Protein AF-A0A6H9RTY1-F1 (afdb_monomer_lite)

pLDDT: mean 91.04, std 7.83, range [63.25, 97.81]

Secondary structure (DSSP, 8-state):
-HHHHHHHHHHHHHHHHHHHHHHHHHHHHHHHHHHHHHHHHHHHHHHHHS-HHHHHHHHHHHHHHHHHHHHHHHT---SSS--HHHHIIIIIHHHHHHHHHHHHHHHHHHHHTTT--HHHHHHHHHHHHHHHHHHHHHHHHHHHHHTT-

Foldseek 3Di:
DVVVVVVVVVVVVVVVVVCVVVDVPVSVVVVVVVVVVVLVVVLVCLCVVFPVVVLVVQLVVLVVVCVVCVVVVVPDPCPPPDDNVVCVVPVVVVVVVCVVCCVVVVVVLVVVCPPDDPVCSVCCVPPVVVSVVSSVCSSVVVRVVVVVD

Structure (mmCIF, N/CA/C/O backbone):
data_AF-A0A6H9RTY1-F1
#
_entry.id   AF-A0A6H9RTY1-F1
#
loop_
_atom_site.group_PDB
_atom_site.id
_atom_site.type_symbol
_atom_site.label_atom_id
_atom_site.label_a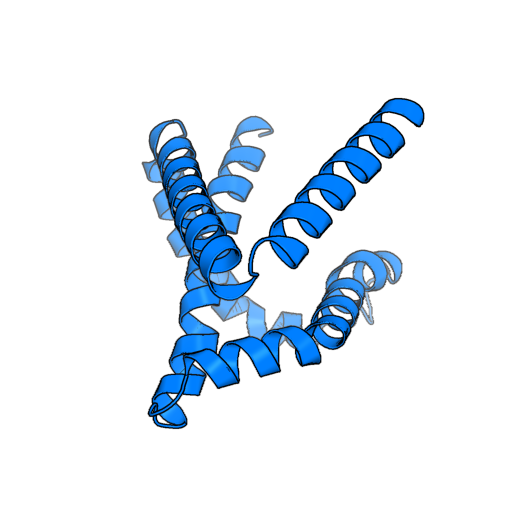lt_id
_atom_site.label_comp_id
_atom_site.label_asym_id
_atom_site.label_entity_id
_atom_site.label_seq_id
_atom_site.pdbx_PDB_ins_code
_atom_site.Cartn_x
_atom_site.Cartn_y
_atom_site.Cartn_z
_atom_site.occupancy
_atom_site.B_iso_or_equiv
_atom_site.auth_seq_id
_atom_site.auth_comp_id
_atom_site.auth_asym_id
_atom_site.auth_atom_id
_atom_site.pdbx_PDB_model_num
ATOM 1 N N . THR A 1 1 ? -2.984 23.772 -11.020 1.00 81.69 1 THR A N 1
ATOM 2 C CA . THR A 1 1 ? -2.868 25.143 -10.465 1.00 81.69 1 THR A CA 1
ATOM 3 C C . THR A 1 1 ? -3.055 25.087 -8.960 1.00 81.69 1 THR A C 1
ATOM 5 O O . THR A 1 1 ? -3.879 24.305 -8.503 1.00 81.69 1 THR A O 1
ATOM 8 N N . GLN A 1 2 ? -2.306 25.880 -8.186 1.00 89.12 2 GLN A N 1
ATOM 9 C CA . GLN A 1 2 ? -2.347 25.897 -6.709 1.00 89.12 2 GLN A CA 1
ATOM 10 C C . GLN A 1 2 ? -3.777 26.027 -6.148 1.00 89.12 2 GLN A C 1
ATOM 12 O O . GLN A 1 2 ? -4.140 25.349 -5.195 1.00 89.12 2 GLN A O 1
ATOM 17 N N . TRP A 1 3 ? -4.631 26.806 -6.814 1.00 94.19 3 TRP A N 1
ATOM 18 C CA . TRP A 1 3 ? -6.044 26.962 -6.458 1.00 94.19 3 TRP A CA 1
ATOM 19 C C . TRP A 1 3 ? -6.875 25.680 -6.564 1.00 94.19 3 TRP A C 1
ATOM 21 O O . TRP A 1 3 ? -7.777 25.479 -5.757 1.00 94.19 3 TRP A O 1
ATOM 31 N N . ILE A 1 4 ? -6.551 24.783 -7.502 1.00 94.31 4 ILE A N 1
ATOM 32 C CA . ILE A 1 4 ? -7.212 23.474 -7.599 1.00 94.31 4 ILE A CA 1
ATOM 33 C C . ILE A 1 4 ? -6.824 22.608 -6.399 1.00 94.31 4 ILE A C 1
ATOM 35 O O . ILE A 1 4 ? -7.694 21.992 -5.795 1.00 94.31 4 ILE A O 1
ATOM 39 N N . GLN A 1 5 ? -5.543 22.595 -6.010 1.00 93.75 5 GLN A N 1
ATOM 40 C CA . GLN A 1 5 ? -5.089 21.841 -4.834 1.00 93.75 5 GLN A CA 1
ATOM 41 C C . GLN A 1 5 ? -5.763 22.352 -3.558 1.00 93.75 5 GLN A C 1
ATOM 43 O O . GLN A 1 5 ? -6.297 21.557 -2.792 1.00 93.75 5 GLN A O 1
ATOM 48 N N . VAL A 1 6 ? -5.809 23.675 -3.366 1.00 95.88 6 VAL A N 1
ATOM 49 C CA . VAL A 1 6 ? -6.502 24.290 -2.223 1.00 95.88 6 VAL A CA 1
ATOM 50 C C . VAL A 1 6 ? -7.992 23.937 -2.232 1.00 95.88 6 VAL A C 1
ATOM 52 O O . VAL A 1 6 ? -8.523 23.535 -1.200 1.00 95.88 6 VAL A O 1
ATOM 55 N N . GLY A 1 7 ? -8.655 24.012 -3.391 1.00 96.50 7 GLY A N 1
ATOM 56 C CA . GLY A 1 7 ? -10.062 23.631 -3.530 1.00 96.50 7 GLY A CA 1
ATOM 57 C C . GLY A 1 7 ? -10.326 22.168 -3.163 1.00 96.50 7 GLY A C 1
ATOM 58 O O . GLY A 1 7 ? -11.259 21.885 -2.413 1.00 96.50 7 GLY A O 1
ATOM 59 N N . LEU A 1 8 ? -9.471 21.246 -3.620 1.00 94.62 8 LEU A N 1
ATOM 60 C CA . LEU A 1 8 ? -9.557 19.824 -3.273 1.00 94.62 8 LEU A CA 1
ATOM 61 C C . LEU A 1 8 ? -9.340 19.590 -1.774 1.00 94.62 8 LEU A C 1
ATOM 63 O O . LEU A 1 8 ? -10.097 18.836 -1.169 1.00 94.62 8 LEU A O 1
ATOM 67 N N . ILE A 1 9 ? -8.364 20.266 -1.160 1.00 95.38 9 ILE A N 1
ATOM 68 C CA . ILE A 1 9 ? -8.104 20.156 0.283 1.00 95.38 9 ILE A CA 1
ATOM 69 C C . ILE A 1 9 ? -9.320 20.629 1.081 1.00 95.38 9 ILE A C 1
ATOM 71 O O . ILE A 1 9 ? -9.772 19.918 1.975 1.00 95.38 9 ILE A O 1
ATOM 75 N N . VAL A 1 10 ? -9.886 21.793 0.747 1.00 96.00 10 VAL A N 1
ATOM 76 C CA . VAL A 1 10 ? -11.074 22.322 1.436 1.00 96.00 10 VAL A CA 1
ATOM 77 C C . VAL A 1 10 ? -12.256 21.362 1.295 1.00 96.00 10 VAL A C 1
ATOM 79 O O . VAL A 1 10 ? -12.940 21.092 2.282 1.00 96.00 10 VAL A O 1
ATOM 82 N N . LEU A 1 11 ? -12.463 20.795 0.104 1.00 95.19 11 LEU A N 1
ATOM 83 C CA . LEU A 1 11 ? -13.522 19.818 -0.142 1.00 95.19 11 LEU A CA 1
ATOM 84 C C . LEU A 1 11 ? -13.330 18.539 0.689 1.00 95.19 11 LEU A C 1
ATO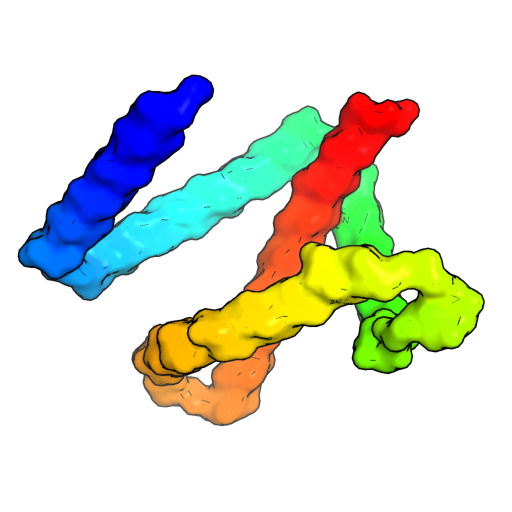M 86 O O . LEU A 1 11 ? -14.263 18.097 1.361 1.00 95.19 11 LEU A O 1
ATOM 90 N N . MET A 1 12 ? -12.124 17.963 0.677 1.00 92.88 12 MET A N 1
ATOM 91 C CA . MET A 1 12 ? -11.803 16.741 1.424 1.00 92.88 12 MET A CA 1
ATOM 92 C C . MET A 1 12 ? -11.914 16.954 2.936 1.00 92.88 12 MET A C 1
ATOM 94 O O . MET A 1 12 ? -12.507 16.129 3.631 1.00 92.88 12 MET A O 1
ATOM 98 N N . MET A 1 13 ? -11.400 18.077 3.445 1.00 94.12 13 MET A N 1
ATOM 99 C CA . MET A 1 13 ? -11.500 18.433 4.862 1.00 94.12 13 MET A CA 1
ATOM 100 C C . MET A 1 13 ? -12.951 18.682 5.278 1.00 94.12 13 MET A C 1
ATOM 102 O O . MET A 1 13 ? -13.375 18.201 6.327 1.00 94.12 13 MET A O 1
ATOM 106 N N . GLY A 1 14 ? -13.736 19.372 4.446 1.00 92.38 14 GLY A N 1
ATOM 107 C CA . GLY A 1 14 ? -15.164 19.579 4.681 1.00 92.38 14 GLY A CA 1
ATOM 108 C C . GLY A 1 14 ? -15.928 18.258 4.770 1.00 92.38 14 GLY A C 1
ATOM 109 O O . GLY A 1 14 ? -16.670 18.038 5.727 1.00 92.38 14 GLY A O 1
ATOM 110 N N . ALA A 1 15 ? -15.684 17.338 3.832 1.00 86.56 15 ALA A N 1
ATOM 111 C CA . ALA A 1 15 ? -16.272 16.000 3.864 1.00 86.56 15 ALA A CA 1
ATOM 112 C C . ALA A 1 15 ? -15.870 15.222 5.131 1.00 86.56 15 ALA A C 1
ATOM 114 O O . ALA A 1 15 ? -16.728 14.624 5.782 1.00 86.56 15 ALA A O 1
ATOM 115 N N . ALA A 1 16 ? -14.594 15.277 5.527 1.00 84.25 16 ALA A N 1
ATOM 116 C CA . ALA A 1 16 ? -14.106 14.623 6.741 1.00 84.25 16 ALA A CA 1
ATOM 117 C C . ALA A 1 16 ? -14.783 15.166 8.013 1.00 84.25 16 ALA A C 1
ATOM 119 O O . ALA A 1 16 ? -15.176 14.384 8.880 1.00 84.25 16 ALA A O 1
ATOM 120 N N . ILE A 1 17 ? -14.980 16.486 8.108 1.00 87.56 17 ILE A N 1
ATOM 121 C CA . ILE A 1 17 ? -15.680 17.124 9.234 1.00 87.56 17 ILE A CA 1
ATOM 122 C C . ILE A 1 17 ? -17.146 16.684 9.283 1.00 87.56 17 ILE A C 1
ATOM 124 O O . ILE A 1 17 ? -17.642 16.338 10.355 1.00 87.56 17 ILE A O 1
ATOM 128 N N . ILE A 1 18 ? -17.835 16.640 8.138 1.00 83.81 18 ILE A N 1
ATOM 129 C CA . ILE A 1 18 ? -19.235 16.194 8.068 1.00 83.81 18 ILE A CA 1
ATOM 130 C C . ILE A 1 18 ? -19.366 14.752 8.575 1.00 83.81 18 ILE A C 1
ATOM 132 O O . ILE A 1 18 ? -20.239 14.471 9.397 1.00 83.81 18 ILE A O 1
ATOM 136 N N . VAL A 1 19 ? -18.472 13.850 8.153 1.00 76.88 19 VAL A N 1
ATOM 137 C CA . VAL A 1 19 ? -18.449 12.456 8.634 1.00 76.88 19 VAL A CA 1
ATOM 138 C C . VAL A 1 19 ? -18.152 12.388 10.134 1.00 76.88 19 VAL A C 1
ATOM 140 O O . VAL A 1 19 ? -18.770 11.593 10.844 1.00 76.88 19 VAL A O 1
ATOM 143 N N . ALA A 1 20 ? -17.247 13.234 10.633 1.00 78.56 20 ALA A N 1
ATOM 144 C CA . ALA A 1 20 ? -16.908 13.279 12.050 1.00 78.56 20 ALA A CA 1
ATOM 145 C C . ALA A 1 20 ? -18.096 13.705 12.927 1.00 78.56 20 ALA A C 1
ATOM 147 O O . ALA A 1 20 ? -18.335 13.104 13.975 1.00 78.56 20 ALA A O 1
ATOM 148 N N . VAL A 1 21 ? -18.868 14.699 12.481 1.00 81.81 21 VAL A N 1
ATOM 149 C CA . VAL A 1 21 ? -20.021 15.235 13.224 1.00 81.81 21 VAL A CA 1
ATOM 150 C C . VAL A 1 21 ? -21.263 14.343 13.091 1.00 81.81 21 VAL A C 1
ATOM 152 O O . VAL A 1 21 ? -22.032 14.227 14.041 1.00 81.81 21 VAL A O 1
ATOM 155 N N . ALA A 1 22 ? -21.454 13.664 11.954 1.00 72.94 22 ALA A N 1
ATOM 156 C CA . ALA A 1 22 ? -22.616 12.801 11.700 1.00 72.94 22 ALA A CA 1
ATOM 157 C C . ALA A 1 22 ? -22.580 11.439 12.431 1.00 72.94 22 ALA A C 1
ATOM 159 O O . ALA A 1 22 ? -23.558 10.692 12.388 1.00 72.94 22 ALA A O 1
ATOM 160 N N . GLY A 1 23 ? -21.475 11.110 13.108 1.00 71.12 23 GLY A N 1
ATOM 161 C CA . GLY A 1 23 ? -21.278 9.840 13.808 1.00 71.12 23 GLY A CA 1
ATOM 162 C C . GLY A 1 23 ? -20.259 8.952 13.097 1.00 71.12 23 GLY A C 1
ATOM 163 O O . GLY A 1 23 ? -20.590 8.181 12.190 1.00 71.12 23 GLY A O 1
ATOM 164 N N . VAL A 1 24 ? -19.011 9.041 13.567 1.00 67.50 24 VAL A N 1
ATOM 165 C CA . VAL A 1 24 ? -17.821 8.392 12.991 1.00 67.50 24 VAL A CA 1
ATOM 166 C C . VAL A 1 24 ? -18.012 6.887 12.797 1.00 67.50 24 VAL A C 1
ATOM 168 O O . VAL A 1 24 ? -17.678 6.360 11.740 1.00 67.50 24 VAL A O 1
ATOM 171 N N . ASP A 1 25 ? -18.586 6.185 13.775 1.00 68.50 25 ASP A N 1
ATOM 172 C CA . ASP A 1 25 ? -18.568 4.717 13.789 1.00 68.50 25 ASP A CA 1
ATOM 173 C C . ASP A 1 25 ? -19.341 4.079 12.625 1.00 68.50 25 ASP A C 1
ATOM 175 O O . ASP A 1 25 ? -18.901 3.079 12.052 1.00 68.50 25 ASP A O 1
ATOM 179 N N . LYS A 1 26 ? -20.490 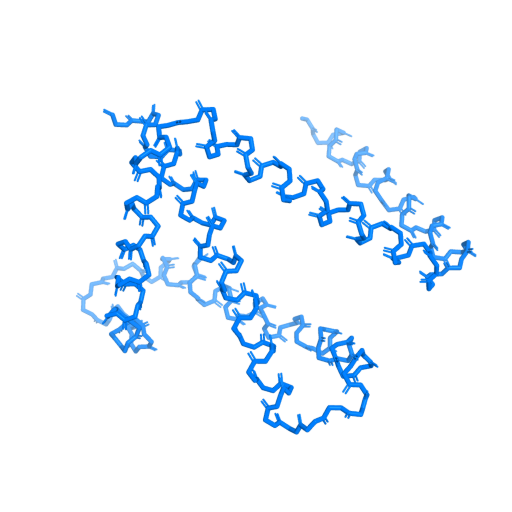4.658 12.245 1.00 71.88 26 LYS A N 1
ATOM 180 C CA . LYS A 1 26 ? -21.304 4.141 11.134 1.00 71.88 26 LYS A CA 1
ATOM 181 C C . LYS A 1 26 ? -20.792 4.645 9.785 1.00 71.88 26 LYS A C 1
ATOM 183 O O . LYS A 1 26 ? -20.741 3.864 8.836 1.00 71.88 26 LYS A O 1
ATOM 188 N N . GLY A 1 27 ? -20.383 5.915 9.715 1.00 73.19 27 GLY A N 1
ATOM 189 C CA . GLY A 1 27 ? -19.853 6.525 8.493 1.00 73.19 27 GLY A CA 1
ATOM 190 C C . GLY A 1 27 ? -18.541 5.886 8.037 1.00 73.19 27 GLY A C 1
ATOM 191 O O . GLY A 1 27 ? -18.419 5.500 6.876 1.00 73.19 27 GLY A O 1
ATOM 192 N N . VAL A 1 28 ? -17.594 5.690 8.961 1.00 76.38 28 VAL A N 1
ATOM 193 C CA . VAL A 1 28 ? -16.292 5.072 8.660 1.00 76.38 28 VAL A CA 1
ATOM 194 C C . VAL A 1 28 ? -16.459 3.634 8.187 1.00 76.38 28 VAL A C 1
ATOM 196 O O . VAL A 1 28 ? -15.788 3.240 7.239 1.00 76.38 28 VAL A O 1
ATOM 199 N N . ARG A 1 29 ? -17.374 2.857 8.783 1.00 79.94 29 ARG A N 1
ATOM 200 C CA . ARG A 1 29 ? -17.617 1.473 8.349 1.00 79.94 29 ARG A CA 1
ATOM 201 C C . ARG A 1 29 ? -18.115 1.410 6.907 1.00 79.94 29 ARG A C 1
ATOM 203 O O . ARG A 1 29 ? -17.496 0.743 6.091 1.00 79.94 29 ARG A O 1
ATOM 210 N N . VAL A 1 30 ? -19.1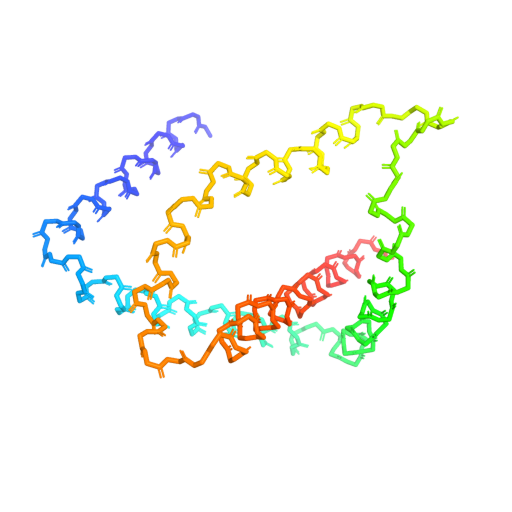82 2.146 6.584 1.00 81.62 30 VAL A N 1
ATOM 211 C CA . VAL A 1 30 ? -19.759 2.145 5.228 1.00 81.62 30 VAL A CA 1
ATOM 212 C C . VAL A 1 30 ? -18.745 2.650 4.202 1.00 81.62 30 VAL A C 1
ATOM 214 O O . VAL A 1 30 ? -18.594 2.050 3.142 1.00 81.62 30 VAL A O 1
ATOM 217 N N . MET A 1 31 ? -18.014 3.719 4.528 1.00 81.69 31 MET A N 1
ATOM 218 C CA . MET A 1 31 ? -16.991 4.259 3.634 1.00 81.69 31 MET A CA 1
ATOM 219 C C . MET A 1 31 ? -15.831 3.276 3.431 1.00 81.69 31 MET A C 1
ATOM 221 O O . MET A 1 31 ? -15.349 3.125 2.312 1.00 81.69 31 MET A O 1
ATOM 225 N N . SER A 1 32 ? -15.410 2.574 4.488 1.00 85.12 32 SER A N 1
ATOM 226 C CA . SER A 1 32 ? -14.382 1.533 4.412 1.00 85.12 32 SER A CA 1
ATOM 227 C C . SER A 1 32 ? -14.833 0.351 3.550 1.00 85.12 32 SER A C 1
ATOM 229 O O . SER A 1 32 ? -14.048 -0.124 2.731 1.00 85.12 32 SER A O 1
ATOM 231 N N . ASP A 1 33 ? -16.082 -0.100 3.694 1.00 88.38 33 ASP A N 1
ATOM 232 C CA . ASP A 1 33 ? -16.638 -1.215 2.917 1.00 88.38 33 ASP A CA 1
ATOM 233 C C . ASP A 1 33 ? -16.742 -0.856 1.426 1.00 88.38 33 ASP A C 1
ATOM 235 O O . ASP A 1 33 ? -16.308 -1.627 0.567 1.00 88.38 33 ASP A O 1
ATOM 239 N N . ILE A 1 34 ? -17.244 0.345 1.109 1.00 92.31 34 ILE A N 1
ATOM 240 C CA . ILE A 1 34 ? -17.301 0.857 -0.270 1.00 92.31 34 ILE A CA 1
ATOM 241 C C . ILE A 1 34 ? -15.890 1.001 -0.845 1.00 92.31 34 ILE A C 1
ATOM 243 O O . ILE A 1 34 ? -15.643 0.557 -1.963 1.00 92.31 34 ILE A O 1
ATOM 247 N N . ASN A 1 35 ? -14.950 1.579 -0.092 1.00 91.75 35 ASN A N 1
ATOM 248 C CA . ASN A 1 35 ? -13.567 1.728 -0.539 1.00 91.75 35 ASN A CA 1
ATOM 249 C C . ASN A 1 35 ? -12.918 0.371 -0.835 1.00 91.75 35 ASN A C 1
ATOM 251 O O . ASN A 1 35 ? -12.262 0.221 -1.861 1.00 91.75 35 ASN A O 1
ATOM 255 N N . MET A 1 36 ? -13.133 -0.626 0.027 1.00 93.25 36 MET A N 1
ATOM 256 C CA . MET A 1 36 ? -12.612 -1.976 -0.187 1.00 93.25 36 MET A CA 1
ATOM 257 C C . MET A 1 36 ? -13.225 -2.624 -1.434 1.00 93.25 36 MET A C 1
ATOM 259 O O . MET A 1 36 ? -12.501 -3.205 -2.241 1.00 93.25 36 MET A O 1
ATOM 263 N N . LEU A 1 37 ? -14.539 -2.480 -1.638 1.00 95.69 37 LEU A N 1
ATOM 264 C CA . LEU A 1 37 ? -15.213 -2.969 -2.843 1.00 95.69 37 LEU A CA 1
ATOM 265 C C . LEU A 1 37 ? -14.655 -2.307 -4.108 1.00 95.69 37 LEU A C 1
ATOM 267 O O . LEU A 1 37 ? -14.354 -3.003 -5.074 1.00 95.69 37 LEU A O 1
ATOM 271 N N . LEU A 1 38 ? -14.491 -0.982 -4.096 1.00 96.75 38 LEU A N 1
ATOM 272 C CA . LEU A 1 38 ? -13.940 -0.224 -5.221 1.00 96.75 38 LEU A CA 1
ATOM 273 C C . LEU A 1 38 ? -12.486 -0.605 -5.505 1.00 96.75 38 LEU A C 1
ATOM 275 O O . LEU A 1 38 ? -12.127 -0.783 -6.665 1.00 96.75 38 LEU A O 1
ATOM 279 N N . ALA A 1 39 ? -11.664 -0.777 -4.469 1.00 96.25 39 ALA A N 1
ATOM 280 C CA . ALA A 1 39 ? -10.279 -1.210 -4.615 1.00 96.25 39 ALA A CA 1
ATOM 281 C C . ALA A 1 39 ? -10.198 -2.608 -5.246 1.00 96.25 39 ALA A C 1
ATOM 283 O O . ALA A 1 39 ? -9.475 -2.802 -6.222 1.00 96.25 39 ALA A O 1
ATOM 284 N N . CYS A 1 40 ? -10.987 -3.566 -4.751 1.00 95.94 40 CYS A N 1
ATOM 285 C CA . CYS A 1 40 ? -11.065 -4.905 -5.335 1.00 95.94 40 CYS A CA 1
ATOM 286 C C . CYS A 1 40 ? -11.583 -4.872 -6.779 1.00 95.94 40 CYS A C 1
ATOM 288 O O . CYS A 1 40 ? -11.008 -5.525 -7.647 1.00 95.94 40 CYS A O 1
ATOM 290 N N . ALA A 1 41 ? -12.631 -4.092 -7.057 1.00 97.44 41 ALA A N 1
ATOM 291 C CA . ALA A 1 41 ? -13.173 -3.940 -8.404 1.00 97.44 41 ALA A CA 1
ATOM 292 C C . ALA A 1 41 ? -12.139 -3.343 -9.367 1.00 97.44 41 ALA A C 1
ATOM 294 O O . ALA A 1 41 ? -12.004 -3.826 -10.488 1.00 97.44 41 ALA A O 1
ATOM 295 N N . LEU A 1 42 ? -11.374 -2.342 -8.925 1.00 97.44 42 LEU A N 1
ATOM 296 C CA . LEU A 1 42 ? -10.323 -1.726 -9.729 1.00 97.44 42 LEU A CA 1
ATOM 297 C C . LEU A 1 42 ? -9.167 -2.697 -9.992 1.00 97.44 42 LEU A C 1
ATOM 299 O O . LEU A 1 42 ? -8.697 -2.789 -11.122 1.00 97.44 42 LEU A O 1
ATOM 303 N N . LEU A 1 43 ? -8.738 -3.449 -8.978 1.00 97.31 43 LEU A N 1
ATOM 304 C CA . LEU A 1 43 ? -7.696 -4.463 -9.133 1.00 97.31 43 LEU A CA 1
ATOM 305 C C . LEU A 1 43 ? -8.119 -5.544 -10.137 1.00 97.31 43 LEU A C 1
ATOM 307 O O . LEU A 1 43 ? -7.339 -5.896 -11.019 1.00 97.31 43 LEU A O 1
ATOM 311 N N . LEU A 1 44 ? -9.361 -6.031 -10.047 1.00 97.12 44 LEU A N 1
ATOM 312 C CA . LEU A 1 44 ? -9.908 -6.992 -11.010 1.00 97.12 44 LEU A CA 1
ATOM 313 C C . LEU A 1 44 ? -10.044 -6.384 -12.408 1.00 97.12 44 LEU A C 1
ATOM 315 O O . LEU A 1 44 ? -9.720 -7.045 -13.391 1.00 97.12 44 LEU A O 1
ATOM 319 N N . PHE A 1 45 ? -10.481 -5.129 -12.505 1.00 97.19 45 PHE A N 1
ATOM 320 C CA . PHE A 1 45 ? -10.555 -4.421 -13.778 1.00 97.19 45 PHE A CA 1
ATOM 321 C C . PHE A 1 45 ? -9.187 -4.371 -14.462 1.00 97.19 45 PHE A C 1
ATOM 323 O O . PHE A 1 45 ? -9.086 -4.788 -15.609 1.00 97.19 45 PHE A O 1
ATOM 330 N N . VAL A 1 46 ? -8.129 -3.944 -13.764 1.00 96.62 46 VAL A N 1
ATOM 331 C CA . VAL A 1 46 ? -6.772 -3.894 -14.338 1.00 96.62 46 VAL A CA 1
ATOM 332 C C . VAL A 1 46 ? -6.275 -5.291 -14.708 1.00 96.62 46 VAL A C 1
ATOM 334 O O . VAL A 1 46 ? -5.713 -5.474 -15.785 1.00 96.62 46 VAL A O 1
ATOM 337 N N . LEU A 1 47 ? -6.531 -6.291 -13.862 1.00 96.50 47 LEU A N 1
ATOM 338 C CA . LEU A 1 47 ? -6.128 -7.672 -14.123 1.00 96.50 47 LEU A CA 1
ATOM 339 C C . LEU A 1 47 ? -6.740 -8.236 -15.418 1.00 96.50 47 LEU A C 1
ATOM 341 O O . LEU A 1 47 ? -6.044 -8.926 -16.164 1.00 96.50 47 LEU A O 1
ATOM 345 N N . PHE A 1 48 ? -8.023 -7.967 -15.677 1.00 96.62 48 PHE A N 1
ATOM 346 C CA . PHE A 1 48 ? -8.736 -8.485 -16.852 1.00 96.62 48 PHE A CA 1
ATOM 347 C C . PHE A 1 48 ? -8.653 -7.579 -18.085 1.00 96.62 48 PHE A C 1
ATOM 349 O O . PHE A 1 48 ? -8.792 -8.071 -19.201 1.00 96.62 48 PHE A O 1
ATOM 356 N N . ALA A 1 49 ? -8.451 -6.273 -17.902 1.00 94.94 49 ALA A N 1
ATOM 357 C CA . ALA A 1 49 ? -8.247 -5.335 -19.003 1.00 94.94 49 ALA A CA 1
ATOM 358 C C . ALA A 1 49 ? -6.802 -5.363 -19.534 1.00 94.94 49 ALA A C 1
ATOM 360 O O . ALA A 1 49 ? -6.583 -5.055 -20.703 1.00 94.94 49 ALA A O 1
ATOM 361 N N . GLY A 1 50 ? -5.828 -5.711 -18.686 1.00 91.69 50 GLY A N 1
ATOM 362 C CA . GLY A 1 50 ? -4.429 -5.916 -19.063 1.00 91.69 50 GLY A CA 1
ATOM 363 C C . GLY A 1 50 ? -4.122 -7.351 -19.521 1.00 91.69 50 GLY A C 1
ATOM 364 O O . GLY A 1 50 ? -5.023 -8.188 -19.630 1.00 91.69 50 GLY A O 1
ATOM 365 N N . PRO A 1 51 ? -2.839 -7.682 -19.764 1.00 93.62 51 PRO A N 1
ATOM 366 C CA . PRO A 1 51 ? -2.426 -9.026 -20.163 1.00 93.62 51 PRO A CA 1
ATOM 367 C C . PRO A 1 51 ? -2.506 -10.000 -18.973 1.00 93.62 51 PRO A C 1
ATOM 369 O O . PRO A 1 51 ? -1.509 -10.292 -18.312 1.00 93.62 51 PRO A O 1
ATOM 372 N N . THR A 1 52 ? -3.702 -10.532 -18.694 1.00 96.00 52 THR A N 1
ATOM 373 C CA . THR A 1 52 ? -4.009 -11.316 -17.479 1.00 96.00 52 THR A CA 1
ATOM 374 C C . THR A 1 52 ? -3.007 -12.435 -17.203 1.00 96.00 52 THR A C 1
ATOM 376 O O . THR A 1 52 ? -2.536 -12.572 -16.077 1.00 96.00 52 THR A O 1
ATOM 379 N N . GLN A 1 53 ? -2.639 -13.226 -18.218 1.00 95.94 53 GLN A N 1
ATOM 380 C CA . GLN A 1 53 ? -1.678 -14.321 -18.044 1.00 95.94 53 GLN A CA 1
ATOM 381 C C . GLN A 1 53 ? -0.302 -13.806 -17.598 1.00 95.94 53 GLN A C 1
ATOM 383 O O . GLN A 1 53 ? 0.313 -14.388 -16.707 1.00 95.94 53 GLN A O 1
ATOM 388 N N . HIS A 1 54 ? 0.167 -12.705 -18.188 1.00 94.56 54 HIS A N 1
ATOM 389 C CA . HIS A 1 54 ? 1.426 -12.080 -17.803 1.00 94.56 54 HIS A CA 1
ATOM 390 C C . HIS A 1 54 ? 1.360 -11.544 -16.367 1.00 94.56 54 HIS A C 1
ATOM 392 O O . HIS A 1 54 ? 2.245 -11.843 -15.572 1.00 94.56 54 HIS A O 1
ATOM 398 N N . LEU A 1 55 ? 0.285 -10.837 -16.005 1.00 96.50 55 LEU A N 1
ATOM 399 C CA . LEU A 1 55 ? 0.097 -10.278 -14.660 1.00 96.50 55 LEU A CA 1
ATOM 400 C C . LEU A 1 55 ? 0.006 -11.357 -13.569 1.00 96.50 55 LEU A C 1
ATOM 402 O O . LEU A 1 55 ? 0.520 -11.173 -12.467 1.00 96.50 55 LEU A O 1
ATOM 406 N N . LEU A 1 56 ? -0.616 -12.502 -13.863 1.00 97.19 56 LEU A N 1
ATOM 407 C CA . LEU A 1 56 ? -0.651 -13.638 -12.937 1.00 97.19 56 LEU A CA 1
ATOM 408 C C . LEU A 1 56 ? 0.724 -14.302 -12.792 1.00 97.19 56 LEU A C 1
ATOM 410 O O . LEU A 1 56 ? 1.116 -14.646 -11.677 1.00 97.19 56 LEU A O 1
ATOM 414 N N . ASN A 1 57 ? 1.474 -14.450 -13.886 1.00 97.25 57 ASN A N 1
ATOM 415 C CA . ASN A 1 57 ? 2.834 -14.989 -13.834 1.00 97.25 57 ASN A CA 1
ATOM 416 C C . ASN A 1 57 ? 3.772 -14.070 -13.036 1.00 97.25 57 ASN A C 1
ATOM 418 O O . ASN A 1 57 ? 4.492 -14.543 -12.155 1.00 97.25 57 ASN A O 1
ATOM 422 N N . THR A 1 58 ? 3.730 -12.759 -13.294 1.00 96.44 58 THR A N 1
ATOM 423 C CA . THR A 1 58 ? 4.564 -11.781 -12.580 1.00 96.44 58 THR A CA 1
ATOM 424 C C . THR A 1 58 ? 4.155 -11.622 -11.124 1.00 96.44 58 THR A C 1
ATOM 426 O O . THR A 1 58 ? 5.022 -11.406 -10.287 1.00 96.44 58 THR A O 1
ATOM 429 N N . LEU A 1 59 ? 2.881 -11.815 -10.769 1.00 97.31 59 LEU A N 1
ATOM 430 C CA . LEU A 1 59 ? 2.462 -11.885 -9.367 1.00 97.31 59 LEU A CA 1
ATOM 431 C C . LEU A 1 59 ? 3.190 -13.007 -8.613 1.00 97.31 59 LEU A C 1
ATOM 433 O O . LEU A 1 59 ? 3.736 -12.768 -7.537 1.00 97.31 59 LEU A O 1
ATOM 437 N N . ILE A 1 60 ? 3.219 -14.222 -9.171 1.00 97.81 60 ILE A N 1
ATOM 438 C CA . ILE A 1 60 ? 3.919 -15.355 -8.547 1.00 97.81 60 ILE A CA 1
ATOM 439 C C . ILE A 1 60 ? 5.426 -15.095 -8.481 1.00 97.81 60 ILE A C 1
ATOM 441 O O . ILE A 1 60 ? 6.048 -15.343 -7.446 1.00 97.81 60 ILE A O 1
ATOM 445 N N . GLN A 1 61 ? 6.002 -14.553 -9.555 1.00 97.38 61 GLN A N 1
ATOM 446 C CA . GLN A 1 61 ? 7.419 -14.205 -9.601 1.00 97.38 61 GLN A CA 1
ATOM 447 C C . GLN A 1 61 ? 7.784 -13.153 -8.544 1.00 97.38 61 GLN A C 1
ATOM 449 O O . GLN A 1 61 ? 8.694 -13.380 -7.752 1.00 97.38 61 GLN A O 1
ATOM 454 N N . ASN A 1 62 ? 7.017 -12.066 -8.444 1.00 97.19 62 ASN A N 1
ATOM 455 C CA . ASN A 1 62 ? 7.230 -10.997 -7.470 1.00 97.19 62 ASN A CA 1
ATOM 456 C C . ASN A 1 62 ? 7.155 -11.493 -6.022 1.00 97.19 62 ASN A C 1
ATOM 458 O O . ASN A 1 62 ? 7.882 -10.993 -5.164 1.00 97.19 62 ASN A O 1
ATOM 462 N N . ILE A 1 63 ? 6.294 -12.474 -5.727 1.00 97.38 63 ILE A N 1
ATOM 463 C CA . ILE A 1 63 ? 6.254 -13.114 -4.403 1.00 97.38 63 ILE A CA 1
ATOM 464 C C . ILE A 1 63 ? 7.581 -13.832 -4.126 1.00 97.38 63 ILE A C 1
ATOM 466 O O . ILE A 1 63 ? 8.151 -13.666 -3.046 1.00 97.38 63 ILE A O 1
ATOM 470 N N . GLY A 1 64 ? 8.081 -14.609 -5.091 1.00 97.31 64 GLY A N 1
ATOM 471 C CA . GLY A 1 64 ? 9.376 -15.285 -4.988 1.00 97.31 64 GLY A CA 1
ATOM 472 C C . GLY A 1 64 ? 10.530 -14.300 -4.799 1.00 97.31 64 GLY A C 1
ATOM 473 O O . GLY A 1 64 ? 11.332 -14.462 -3.878 1.00 97.31 64 GLY A O 1
ATOM 474 N N . ASP A 1 65 ? 10.555 -13.241 -5.604 1.00 96.75 65 ASP A N 1
ATOM 475 C CA . ASP A 1 65 ? 11.578 -12.196 -5.555 1.00 96.75 65 ASP A CA 1
ATOM 476 C C . ASP A 1 65 ? 11.544 -11.435 -4.225 1.00 96.75 65 ASP A C 1
ATOM 478 O O . ASP A 1 65 ? 12.591 -11.206 -3.618 1.00 96.75 65 ASP A O 1
ATOM 482 N N . TYR A 1 66 ? 10.353 -11.099 -3.717 1.00 96.06 66 TYR A N 1
ATOM 483 C CA . TYR A 1 66 ? 10.195 -10.461 -2.410 1.00 96.06 66 TYR A CA 1
ATOM 484 C C . TYR A 1 66 ? 10.770 -11.336 -1.292 1.00 96.06 66 TYR A C 1
ATOM 486 O O . TYR A 1 66 ? 11.566 -10.855 -0.486 1.00 96.06 66 TYR A O 1
ATOM 494 N N . LEU A 1 67 ? 10.413 -12.625 -1.260 1.00 95.88 67 LEU A N 1
ATOM 495 C CA . LEU A 1 67 ? 10.896 -13.554 -0.236 1.00 95.88 67 LEU A CA 1
ATOM 496 C C . LEU A 1 67 ? 12.409 -13.792 -0.334 1.00 95.88 67 LEU A C 1
ATOM 498 O O . LEU A 1 67 ? 13.085 -13.828 0.695 1.00 95.88 67 LEU A O 1
ATOM 502 N N . GLY A 1 68 ? 12.945 -13.920 -1.550 1.00 97.00 68 GLY A N 1
ATOM 503 C CA . GLY A 1 68 ? 14.376 -14.120 -1.784 1.00 97.00 68 GLY A CA 1
ATOM 504 C C . GLY A 1 68 ? 15.219 -12.886 -1.453 1.00 97.00 68 GLY A C 1
ATOM 505 O O . GLY A 1 68 ? 16.309 -13.010 -0.894 1.00 97.00 68 GLY A O 1
ATOM 506 N N . ALA A 1 69 ? 14.711 -11.688 -1.749 1.00 95.25 69 ALA A N 1
ATOM 507 C CA . ALA A 1 69 ? 15.431 -10.436 -1.531 1.00 95.25 69 ALA A CA 1
ATOM 508 C C . ALA A 1 69 ? 15.303 -9.890 -0.100 1.00 95.25 69 ALA A C 1
ATOM 510 O O . ALA A 1 69 ? 16.091 -9.020 0.280 1.00 95.25 69 ALA A O 1
ATOM 511 N N . LEU A 1 70 ? 14.341 -10.375 0.695 1.00 94.75 70 LEU A N 1
ATOM 512 C CA . LEU A 1 70 ? 14.025 -9.825 2.016 1.00 94.75 70 LEU A CA 1
ATOM 513 C C . LEU A 1 70 ? 15.247 -9.732 2.943 1.00 94.75 70 LEU A C 1
ATOM 515 O O . LEU A 1 70 ? 15.474 -8.639 3.469 1.00 94.75 70 LEU A O 1
ATOM 519 N N . PRO A 1 71 ? 16.079 -10.780 3.127 1.00 94.31 71 PRO A N 1
ATOM 520 C CA . PRO A 1 71 ? 17.244 -10.677 4.004 1.00 94.31 71 PRO A CA 1
ATOM 521 C C . PRO A 1 71 ? 18.240 -9.629 3.508 1.00 94.31 71 PRO A C 1
ATOM 523 O O . PRO A 1 71 ? 18.681 -8.788 4.282 1.00 94.31 71 PRO A O 1
ATOM 526 N N . MET A 1 72 ? 18.548 -9.631 2.209 1.00 91.81 72 MET A N 1
ATOM 527 C CA . MET A 1 72 ? 19.523 -8.708 1.629 1.00 91.81 72 MET A CA 1
ATOM 528 C C . MET A 1 72 ? 19.047 -7.255 1.730 1.00 91.81 72 MET A C 1
ATOM 530 O O . MET A 1 72 ? 19.789 -6.406 2.212 1.00 91.81 72 MET A O 1
ATOM 534 N N . LYS A 1 73 ? 17.793 -6.968 1.356 1.00 90.94 73 LYS A N 1
ATOM 535 C CA . LYS A 1 73 ? 17.239 -5.605 1.403 1.00 90.94 73 LYS A CA 1
ATOM 536 C C . LYS A 1 73 ? 17.008 -5.085 2.819 1.00 90.94 73 LYS A C 1
ATOM 538 O O . LYS A 1 73 ? 17.024 -3.876 3.016 1.00 90.94 73 LYS A O 1
ATOM 543 N N . SER A 1 74 ? 16.818 -5.969 3.799 1.00 92.75 74 SER A N 1
ATOM 544 C CA . SER A 1 74 ? 16.629 -5.572 5.202 1.00 92.75 74 SER A CA 1
ATOM 545 C C . SER A 1 74 ? 17.879 -4.938 5.817 1.00 92.75 74 SER A C 1
ATOM 547 O O . SER A 1 74 ? 17.757 -4.135 6.737 1.00 92.75 74 SER A O 1
ATOM 549 N N . PHE A 1 75 ? 19.066 -5.284 5.309 1.00 90.62 75 PHE A N 1
ATOM 550 C CA . PHE A 1 75 ? 20.354 -4.793 5.813 1.00 90.62 75 PHE A CA 1
ATOM 551 C C . PHE A 1 75 ? 21.128 -3.960 4.784 1.00 90.62 75 PHE A C 1
ATOM 553 O O . PHE A 1 75 ? 22.292 -3.629 5.011 1.00 90.62 75 PHE A O 1
ATOM 560 N N . ASP A 1 76 ? 20.505 -3.622 3.655 1.00 87.69 76 ASP A N 1
ATOM 561 C CA . ASP A 1 76 ? 21.152 -2.841 2.608 1.00 87.69 76 ASP A CA 1
ATOM 562 C C . ASP A 1 76 ? 21.198 -1.356 2.987 1.00 87.69 76 ASP A C 1
ATOM 564 O O . ASP A 1 76 ? 20.187 -0.651 2.996 1.00 87.69 76 ASP A O 1
ATOM 568 N N . LEU A 1 77 ? 22.401 -0.893 3.320 1.00 85.25 77 LEU A N 1
ATOM 569 C CA . LEU A 1 77 ? 22.698 0.497 3.662 1.00 85.25 77 LEU A CA 1
ATOM 570 C C . LEU A 1 77 ? 23.359 1.254 2.509 1.00 85.25 77 LEU A C 1
ATOM 572 O O . LEU A 1 77 ? 23.772 2.394 2.710 1.00 85.25 77 LEU A O 1
ATOM 576 N N . TYR A 1 78 ? 23.498 0.636 1.328 1.00 83.69 78 TYR A N 1
ATOM 577 C CA . TYR A 1 78 ? 24.199 1.241 0.191 1.00 83.69 78 TYR A CA 1
ATOM 578 C C . TYR A 1 78 ? 25.636 1.690 0.534 1.00 83.69 78 TYR A C 1
ATOM 580 O O . TYR A 1 78 ? 26.149 2.665 -0.002 1.00 83.69 78 TYR A O 1
ATOM 588 N N . ALA A 1 79 ? 26.325 0.952 1.415 1.00 81.06 79 ALA A N 1
ATOM 589 C CA . ALA A 1 79 ? 27.625 1.353 1.971 1.00 81.06 79 ALA A CA 1
ATOM 590 C C . ALA A 1 79 ? 28.762 1.487 0.936 1.00 81.06 79 ALA A C 1
ATOM 592 O O . ALA A 1 79 ? 29.757 2.150 1.207 1.00 81.06 79 ALA A O 1
ATOM 593 N N . TYR A 1 80 ? 28.629 0.843 -0.227 1.00 77.06 80 TYR A N 1
ATOM 594 C CA . TYR A 1 80 ? 29.648 0.828 -1.286 1.00 77.06 80 TYR A CA 1
ATOM 595 C C . TYR A 1 80 ? 29.190 1.484 -2.596 1.00 77.06 80 TYR A C 1
ATOM 597 O O . TYR A 1 80 ? 30.023 1.761 -3.452 1.00 77.06 80 TYR A O 1
ATOM 605 N N . ASN A 1 81 ? 27.886 1.724 -2.759 1.00 68.50 81 ASN A N 1
ATOM 606 C CA . ASN A 1 81 ? 27.293 2.318 -3.954 1.00 68.50 81 ASN A CA 1
ATOM 607 C C . ASN A 1 81 ? 26.466 3.517 -3.498 1.00 68.50 81 ASN A C 1
ATOM 609 O O . ASN A 1 81 ? 25.404 3.317 -2.925 1.00 68.50 81 ASN A O 1
ATOM 613 N N . GLU A 1 82 ? 26.948 4.738 -3.722 1.00 63.25 82 GLU A N 1
ATOM 614 C CA . GLU A 1 82 ? 26.310 5.972 -3.249 1.00 63.25 82 GLU A CA 1
ATOM 615 C C . GLU A 1 82 ? 25.102 6.362 -4.121 1.00 63.25 82 GLU A C 1
ATOM 617 O O . GLU A 1 82 ? 25.249 6.983 -5.175 1.00 63.25 82 GLU A O 1
ATOM 622 N N . PRO A 1 83 ? 23.877 6.070 -3.661 1.00 65.56 83 PRO A N 1
ATOM 623 C CA . PRO A 1 83 ? 22.865 7.110 -3.688 1.00 65.56 83 PRO A CA 1
ATOM 624 C C . PRO A 1 83 ? 22.215 7.193 -2.306 1.00 65.56 83 PRO A C 1
ATOM 626 O O . PRO A 1 83 ? 21.145 6.625 -2.070 1.00 65.56 83 PRO A O 1
ATOM 629 N N . SER A 1 84 ? 22.845 7.932 -1.384 1.00 66.94 84 SER A N 1
ATOM 630 C CA . SER A 1 84 ? 22.253 8.249 -0.071 1.00 66.94 84 SER A CA 1
ATOM 631 C C . SER A 1 84 ? 20.839 8.819 -0.209 1.00 66.94 84 SER A C 1
ATOM 633 O O . SER A 1 84 ? 19.956 8.518 0.595 1.00 66.94 84 SER A O 1
ATOM 635 N N . ASP A 1 85 ? 20.608 9.581 -1.279 1.00 83.25 85 ASP A N 1
ATOM 636 C CA . ASP A 1 85 ? 19.330 10.220 -1.583 1.00 83.25 85 ASP A CA 1
ATOM 637 C C . ASP A 1 85 ? 18.241 9.204 -1.934 1.00 83.25 85 ASP A C 1
ATOM 639 O O . ASP A 1 85 ? 17.075 9.411 -1.602 1.00 83.25 85 ASP A O 1
ATOM 643 N N . TRP A 1 86 ? 18.602 8.069 -2.541 1.00 86.56 86 TRP A N 1
ATOM 644 C CA . TRP A 1 86 ? 17.653 6.991 -2.815 1.00 86.56 86 TRP A CA 1
ATOM 645 C C . TRP A 1 86 ? 17.193 6.326 -1.519 1.00 86.56 86 TRP A C 1
ATOM 647 O O . TRP A 1 86 ? 15.993 6.156 -1.291 1.00 86.56 86 TRP A O 1
ATOM 657 N N . LEU A 1 87 ? 18.142 5.985 -0.642 1.00 88.62 87 LEU A N 1
ATOM 658 C CA . LEU A 1 87 ? 17.824 5.371 0.644 1.00 88.62 87 LEU A CA 1
ATOM 659 C C . LEU A 1 87 ? 16.955 6.310 1.498 1.00 88.62 87 LEU A C 1
ATOM 661 O O . LEU A 1 87 ? 15.972 5.860 2.093 1.00 88.62 87 LEU A O 1
ATOM 665 N N . GLY A 1 88 ? 17.282 7.607 1.500 1.00 89.44 88 GLY A N 1
ATOM 666 C CA . GLY A 1 88 ? 16.511 8.663 2.155 1.00 89.44 88 GLY A CA 1
ATOM 667 C C . GLY A 1 88 ? 15.102 8.837 1.581 1.00 89.44 88 GLY A C 1
ATOM 668 O O . GLY A 1 88 ? 14.134 8.852 2.338 1.00 89.44 88 GLY A O 1
ATOM 669 N N . GLY A 1 89 ? 14.979 8.928 0.254 1.00 91.38 89 GLY A N 1
ATOM 670 C CA . GLY A 1 89 ? 13.716 9.184 -0.448 1.00 91.38 89 GLY A CA 1
ATOM 671 C C . GLY A 1 89 ? 12.743 8.003 -0.483 1.00 91.38 89 GLY A C 1
ATOM 672 O O . GLY A 1 89 ? 11.546 8.215 -0.665 1.00 91.38 89 GLY A O 1
ATOM 673 N N . TRP A 1 90 ? 13.231 6.777 -0.276 1.00 92.62 90 TRP A N 1
ATOM 674 C CA . TRP A 1 90 ? 12.413 5.563 -0.290 1.00 92.62 90 TRP A CA 1
ATOM 675 C C . TRP A 1 90 ? 12.417 4.864 1.064 1.00 92.62 90 TRP A C 1
ATOM 677 O O . TRP A 1 90 ? 11.522 5.089 1.876 1.00 92.62 90 TRP A O 1
ATOM 687 N N . THR A 1 91 ? 13.402 4.001 1.320 1.00 92.50 91 THR A N 1
ATOM 688 C CA . THR A 1 91 ? 13.391 3.078 2.463 1.00 92.50 91 THR A CA 1
ATOM 689 C C . THR A 1 91 ? 13.250 3.817 3.791 1.00 92.50 91 THR A C 1
ATOM 691 O O . THR A 1 91 ? 12.348 3.510 4.569 1.00 92.50 91 THR A O 1
ATOM 694 N N . VAL A 1 92 ? 14.100 4.816 4.045 1.00 92.62 92 VAL A N 1
ATOM 695 C CA . VAL A 1 92 ? 14.090 5.574 5.306 1.00 92.62 92 VAL A CA 1
ATOM 696 C C . VAL A 1 92 ? 12.819 6.409 5.431 1.00 92.62 92 VAL A C 1
ATOM 698 O O . VAL A 1 92 ? 12.214 6.430 6.504 1.00 92.62 92 VAL A O 1
ATOM 701 N N . PHE A 1 93 ? 12.367 7.036 4.342 1.00 95.12 93 PHE A N 1
ATOM 702 C CA . PHE A 1 93 ? 11.100 7.763 4.313 1.00 95.12 93 PHE A CA 1
ATOM 703 C C . PHE A 1 93 ? 9.910 6.868 4.690 1.00 95.12 93 PHE A C 1
ATOM 705 O O . PHE A 1 93 ? 9.144 7.224 5.588 1.00 95.12 93 PHE A O 1
ATOM 712 N N . TYR A 1 94 ? 9.775 5.687 4.076 1.00 95.81 94 TYR A N 1
ATOM 713 C CA . TYR A 1 94 ? 8.689 4.759 4.400 1.00 95.81 94 TYR A CA 1
ATOM 714 C C . TYR A 1 94 ? 8.785 4.244 5.837 1.00 95.81 94 TYR A C 1
ATOM 716 O O . TYR A 1 94 ? 7.765 4.199 6.521 1.00 95.81 94 TYR A O 1
ATOM 724 N N . TRP A 1 95 ? 9.981 3.922 6.340 1.00 95.62 95 TRP A N 1
ATOM 725 C CA . TRP A 1 95 ? 10.153 3.556 7.751 1.00 95.62 95 TRP A CA 1
ATOM 726 C C . TRP A 1 95 ? 9.668 4.662 8.695 1.00 95.62 95 TRP A C 1
ATOM 728 O O . TRP A 1 95 ? 8.872 4.391 9.596 1.00 95.62 95 TRP A O 1
ATOM 738 N N . ALA A 1 96 ? 10.096 5.907 8.468 1.00 96.62 96 ALA A N 1
ATOM 739 C CA . ALA A 1 96 ? 9.679 7.050 9.277 1.00 96.62 96 ALA A CA 1
ATOM 740 C C . ALA A 1 96 ? 8.160 7.282 9.200 1.00 96.62 96 ALA A C 1
ATOM 742 O O . ALA A 1 96 ? 7.511 7.493 10.229 1.00 96.62 96 ALA A O 1
ATOM 743 N N . TRP A 1 97 ? 7.580 7.181 8.000 1.00 97.56 97 TRP A N 1
ATOM 744 C CA . TRP A 1 97 ? 6.140 7.305 7.785 1.00 97.56 97 TRP A CA 1
ATOM 745 C C . TRP A 1 97 ? 5.366 6.234 8.565 1.00 97.56 97 TRP A C 1
ATOM 747 O O . TRP A 1 97 ? 4.488 6.568 9.367 1.00 97.56 97 TRP A O 1
ATOM 757 N N . TRP A 1 98 ? 5.707 4.954 8.401 1.00 95.69 98 TRP A N 1
ATOM 758 C CA . TRP A 1 98 ? 4.990 3.867 9.071 1.00 95.69 98 TRP A CA 1
ATOM 759 C C . TRP A 1 98 ? 5.086 3.955 10.594 1.00 95.69 98 TRP A C 1
ATOM 761 O O . TRP A 1 98 ? 4.084 3.742 11.282 1.00 95.69 98 TRP A O 1
ATOM 771 N N . ILE A 1 99 ? 6.247 4.345 11.130 1.00 96.44 99 ILE A N 1
ATOM 772 C CA . ILE A 1 99 ? 6.423 4.571 12.571 1.00 96.44 99 ILE A CA 1
ATOM 773 C C . ILE A 1 99 ? 5.506 5.700 13.057 1.00 96.44 99 ILE A C 1
ATOM 775 O O . ILE A 1 99 ? 4.801 5.509 14.051 1.00 96.44 99 ILE A O 1
ATOM 779 N N . ALA A 1 100 ? 5.448 6.830 12.344 1.00 96.44 100 ALA A N 1
ATOM 780 C CA . ALA A 1 100 ? 4.595 7.964 12.709 1.00 96.44 100 ALA A CA 1
ATOM 781 C C . ALA A 1 100 ? 3.096 7.605 12.738 1.00 96.44 100 ALA A C 1
ATOM 783 O O . ALA A 1 100 ? 2.346 8.138 13.555 1.00 96.44 100 ALA A O 1
ATOM 784 N N . TRP A 1 101 ? 2.656 6.675 11.883 1.00 95.00 101 TRP A N 1
ATOM 785 C CA . TRP A 1 101 ? 1.259 6.221 11.813 1.00 95.00 101 TRP A CA 1
ATOM 786 C C . TRP A 1 101 ? 0.933 5.037 12.730 1.00 95.00 101 TRP A C 1
ATOM 788 O O . TRP A 1 101 ? -0.243 4.773 13.006 1.00 95.00 101 TRP A O 1
ATOM 798 N N . SER A 1 102 ? 1.950 4.338 13.237 1.00 95.00 102 SER A N 1
ATOM 799 C CA . SER A 1 102 ? 1.779 3.145 14.070 1.00 95.00 102 SER A CA 1
ATOM 800 C C . SER A 1 102 ? 0.882 3.337 15.307 1.00 95.00 102 SER A C 1
ATOM 802 O O . SER A 1 102 ? 0.105 2.416 15.577 1.00 95.00 102 SER A O 1
ATOM 804 N N . PRO A 1 103 ? 0.854 4.488 16.024 1.00 94.38 103 PRO A N 1
ATOM 805 C CA . PRO A 1 103 ? -0.028 4.645 17.184 1.00 94.38 103 PRO A CA 1
ATOM 806 C C . PRO A 1 103 ? -1.512 4.620 16.801 1.00 94.38 103 PRO A C 1
ATOM 808 O O . PRO A 1 103 ? -2.333 4.017 17.494 1.00 94.38 103 PRO A O 1
ATOM 811 N N . PHE A 1 104 ? -1.857 5.242 15.670 1.00 90.25 104 PHE A N 1
ATOM 812 C CA . PHE A 1 104 ? -3.226 5.284 15.163 1.00 90.25 104 PHE A CA 1
ATOM 813 C C . PHE A 1 104 ? -3.670 3.908 14.653 1.00 90.25 104 PHE A C 1
ATOM 815 O O . PHE A 1 104 ? -4.710 3.390 15.068 1.00 90.25 104 PHE A O 1
ATOM 822 N N . VAL A 1 105 ? -2.850 3.288 13.799 1.00 94.00 105 VAL A N 1
ATOM 823 C CA . VAL A 1 105 ? -3.149 1.977 13.204 1.00 94.00 105 VAL A CA 1
ATOM 824 C C . VAL A 1 105 ? -3.191 0.888 14.278 1.00 94.00 105 VAL A C 1
ATOM 826 O O . VAL A 1 105 ? -4.124 0.086 14.306 1.00 94.00 105 VAL A O 1
ATOM 829 N N . GLY A 1 106 ? -2.239 0.890 15.213 1.00 92.31 106 GLY A N 1
ATOM 830 C CA . GLY A 1 106 ? -2.175 -0.081 16.304 1.00 92.31 106 GLY A CA 1
ATOM 831 C C . GLY A 1 106 ? -3.420 -0.050 17.191 1.00 92.31 106 GLY A C 1
ATOM 832 O O . GLY A 1 106 ? -3.993 -1.102 17.482 1.00 92.31 106 GLY A O 1
ATOM 833 N N . LEU A 1 107 ? -3.900 1.145 17.556 1.00 91.50 107 LEU A N 1
ATOM 834 C CA . LEU A 1 107 ? -5.126 1.293 18.345 1.00 91.50 107 LEU A CA 1
ATOM 835 C C . LEU A 1 107 ? -6.364 0.809 17.579 1.00 91.50 107 LEU A C 1
ATOM 837 O O . LEU A 1 107 ? -7.234 0.158 18.163 1.00 91.50 107 LEU A O 1
ATOM 841 N N . PHE A 1 108 ? -6.448 1.107 16.280 1.00 88.75 108 PHE A N 1
ATOM 842 C CA . PHE A 1 108 ? -7.542 0.641 15.432 1.00 88.75 108 PHE A CA 1
ATOM 843 C C . PHE A 1 108 ? -7.583 -0.891 15.360 1.00 88.75 108 PHE A C 1
ATOM 845 O O . PHE A 1 108 ? -8.611 -1.492 15.681 1.00 88.75 108 PHE A O 1
ATOM 852 N N .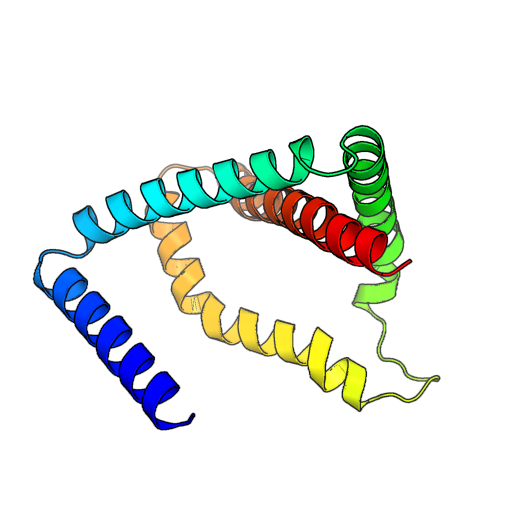 ILE A 1 109 ? -6.454 -1.524 15.024 1.00 91.75 109 ILE A N 1
ATOM 853 C CA . ILE A 1 109 ? -6.355 -2.983 14.893 1.00 91.75 109 ILE A CA 1
ATOM 854 C C . ILE A 1 109 ? -6.637 -3.671 16.237 1.00 91.75 109 ILE A C 1
ATOM 856 O O . ILE A 1 109 ? -7.368 -4.665 16.277 1.00 91.75 109 ILE A O 1
ATOM 860 N N . ALA A 1 110 ? -6.132 -3.131 17.350 1.00 91.12 110 ALA A N 1
ATOM 861 C CA . ALA A 1 110 ? -6.405 -3.670 18.682 1.00 91.12 110 ALA A CA 1
ATOM 862 C C . ALA A 1 110 ? -7.911 -3.685 19.006 1.00 91.12 110 ALA A C 1
ATOM 864 O O . ALA A 1 110 ? -8.418 -4.675 19.538 1.00 91.12 110 ALA A O 1
ATOM 865 N N . ARG A 1 111 ? -8.649 -2.626 18.637 1.00 89.19 111 ARG A N 1
ATOM 866 C CA . ARG A 1 111 ? -10.104 -2.534 18.865 1.00 89.19 111 ARG A CA 1
ATOM 867 C C . ARG A 1 111 ? -10.890 -3.582 18.078 1.00 89.19 111 ARG A C 1
ATOM 869 O O . ARG A 1 111 ? -11.803 -4.188 18.636 1.00 89.19 111 ARG A O 1
ATOM 876 N N . ILE A 1 112 ? -10.539 -3.811 16.813 1.00 89.06 112 ILE A N 1
ATOM 877 C CA . ILE A 1 112 ? -11.250 -4.772 15.947 1.00 89.06 112 ILE A CA 1
ATOM 878 C C . ILE A 1 112 ? -10.833 -6.231 16.191 1.00 89.06 112 ILE A C 1
ATOM 880 O O . ILE A 1 112 ? -11.523 -7.146 15.751 1.00 89.06 112 ILE A O 1
ATOM 884 N N . SER A 1 113 ? -9.742 -6.465 16.927 1.00 93.38 113 SER A N 1
ATOM 885 C CA . SER A 1 113 ? -9.192 -7.806 17.189 1.00 93.38 113 SER A CA 1
ATOM 886 C C . SER A 1 113 ? -9.590 -8.392 18.550 1.00 93.38 113 SER A C 1
ATOM 888 O O . SER A 1 113 ? -8.976 -9.351 19.025 1.00 93.38 113 SER A O 1
ATOM 890 N N . ARG A 1 114 ? -10.615 -7.833 19.209 1.00 91.56 114 ARG A N 1
ATOM 891 C CA . ARG A 1 114 ? -11.080 -8.299 20.524 1.00 91.56 114 ARG A CA 1
ATOM 892 C C . ARG A 1 114 ? -11.506 -9.774 20.465 1.00 91.56 114 ARG A C 1
ATOM 894 O O . ARG A 1 114 ? -12.347 -10.148 19.656 1.00 91.56 114 ARG A O 1
ATOM 901 N N . GLY A 1 115 ? -10.952 -10.595 21.359 1.00 93.44 115 GLY A N 1
ATOM 902 C CA . GLY A 1 115 ? -11.271 -12.026 21.462 1.00 93.44 115 GLY A CA 1
ATOM 903 C C . GLY A 1 115 ? -10.439 -12.948 20.564 1.00 93.44 115 GLY A C 1
ATOM 904 O O . GLY A 1 115 ? -10.666 -14.153 20.584 1.00 93.44 115 GLY A O 1
ATOM 905 N N . ARG A 1 116 ? -9.472 -12.414 19.804 1.0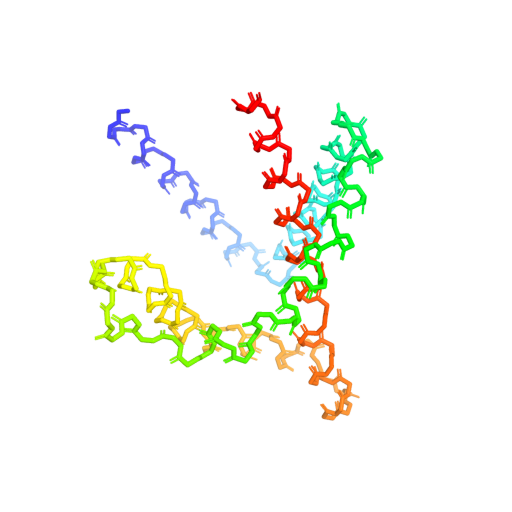0 95.75 116 ARG A N 1
ATOM 906 C CA . ARG A 1 116 ? -8.489 -13.213 19.055 1.00 95.75 116 ARG A CA 1
ATOM 907 C C . ARG A 1 116 ? -7.328 -13.635 19.949 1.00 95.75 116 ARG A C 1
ATOM 909 O O . ARG A 1 116 ? -6.925 -12.901 20.852 1.00 95.75 116 ARG A O 1
ATOM 916 N N . THR A 1 117 ? -6.754 -14.799 19.668 1.00 97.19 117 THR A N 1
ATOM 917 C CA . THR A 1 117 ? -5.466 -15.189 20.251 1.00 97.19 117 THR A CA 1
ATOM 918 C C . THR A 1 117 ? -4.344 -14.313 19.690 1.00 97.19 117 THR A C 1
ATOM 920 O O . THR A 1 117 ? -4.435 -13.798 18.575 1.00 97.19 117 THR A O 1
ATOM 923 N N . ILE A 1 118 ? -3.238 -14.187 20.431 1.00 95.81 118 ILE A N 1
ATOM 924 C CA . ILE A 1 118 ? -2.053 -13.442 19.967 1.00 95.81 118 ILE A CA 1
ATOM 925 C C . ILE A 1 118 ? -1.558 -13.995 18.623 1.00 95.81 118 ILE A C 1
ATOM 927 O O . ILE A 1 118 ? -1.178 -13.234 17.740 1.00 95.81 118 ILE A O 1
ATOM 931 N N . ARG A 1 119 ? -1.611 -15.320 18.438 1.00 95.94 119 ARG A N 1
ATOM 932 C CA . ARG A 1 119 ? -1.203 -15.970 17.189 1.00 95.94 119 ARG A CA 1
ATOM 933 C C . ARG A 1 119 ? -2.067 -15.517 16.011 1.00 95.94 119 ARG A C 1
ATOM 935 O O . ARG A 1 119 ? -1.524 -15.074 15.006 1.00 95.94 119 ARG A O 1
ATOM 942 N N . GLU A 1 120 ? -3.389 -15.610 16.134 1.00 95.50 120 GLU A N 1
ATOM 943 C CA . GLU A 1 120 ? -4.317 -15.179 15.077 1.00 95.50 120 GLU A CA 1
ATOM 944 C C . GLU A 1 120 ? -4.168 -13.691 14.765 1.00 95.50 120 GLU A C 1
ATOM 946 O O . GLU A 1 120 ? -4.186 -13.306 13.599 1.00 95.50 120 GLU A O 1
ATOM 951 N N . PHE A 1 121 ? -3.980 -12.869 15.802 1.00 94.62 121 PHE A N 1
ATOM 952 C CA . PHE A 1 121 ? -3.725 -11.442 15.655 1.00 94.62 121 PHE A CA 1
ATOM 953 C C . PHE A 1 121 ? -2.470 -11.183 14.815 1.00 94.62 121 PHE A C 1
ATOM 955 O O . PHE A 1 121 ? -2.550 -10.503 13.796 1.00 94.62 121 PHE A O 1
ATOM 962 N N . VAL A 1 122 ? -1.328 -11.766 15.193 1.00 95.50 122 VAL A N 1
ATOM 963 C CA . VAL A 1 122 ? -0.051 -11.542 14.497 1.00 95.50 122 VAL A CA 1
ATOM 964 C C . VAL A 1 122 ? -0.125 -12.011 13.044 1.00 95.50 122 VAL A C 1
ATOM 966 O O . VAL A 1 122 ? 0.218 -11.251 12.141 1.00 95.50 122 VAL A O 1
ATOM 969 N N . PHE A 1 123 ? -0.619 -13.225 12.787 1.00 96.44 123 PHE A N 1
ATOM 970 C CA . PHE A 1 123 ? -0.718 -13.729 11.413 1.00 96.44 123 PHE A CA 1
ATOM 971 C C . PHE A 1 123 ? -1.725 -12.943 10.569 1.00 96.44 123 PHE A C 1
ATOM 973 O O . PHE A 1 123 ? -1.437 -12.654 9.411 1.00 96.44 123 PHE A O 1
ATOM 980 N N . GLY A 1 124 ? -2.876 -12.562 11.130 1.00 94.19 124 GLY A N 1
ATOM 981 C CA . GLY A 1 124 ? -3.883 -11.785 10.407 1.00 94.19 124 GLY A CA 1
ATOM 982 C C . GLY A 1 124 ? -3.378 -10.398 10.014 1.00 94.19 124 GLY A C 1
ATOM 983 O O . GLY A 1 124 ? -3.535 -9.988 8.866 1.00 94.19 124 GLY A O 1
ATOM 984 N N . VAL A 1 125 ? -2.721 -9.703 10.946 1.00 95.06 125 VAL A N 1
ATOM 985 C CA . VAL A 1 125 ? -2.194 -8.346 10.733 1.00 95.06 125 VAL A CA 1
ATOM 986 C C . VAL A 1 125 ? -1.004 -8.333 9.776 1.00 95.06 125 VAL A C 1
ATOM 988 O O . VAL A 1 125 ? -0.835 -7.362 9.045 1.00 95.06 125 VAL A O 1
ATOM 991 N N . LEU A 1 126 ? -0.197 -9.395 9.743 1.00 94.69 126 LEU A N 1
ATOM 992 C CA . LEU A 1 126 ? 0.942 -9.484 8.829 1.00 94.69 126 LEU A CA 1
ATOM 993 C C . LEU A 1 126 ? 0.534 -9.976 7.437 1.00 94.69 126 LEU A C 1
ATOM 995 O O . LEU A 1 126 ? 0.884 -9.347 6.443 1.00 94.69 126 LEU A O 1
ATOM 999 N N . LEU A 1 127 ? -0.200 -11.088 7.341 1.00 95.88 127 LEU A N 1
ATOM 1000 C CA . LEU A 1 127 ? -0.404 -11.778 6.063 1.00 95.88 127 LEU A CA 1
ATOM 1001 C C . LEU A 1 127 ? -1.487 -11.142 5.190 1.00 95.88 127 LEU A C 1
ATOM 1003 O O . LEU A 1 127 ? -1.313 -11.089 3.974 1.00 95.88 127 LEU A O 1
ATOM 1007 N N . ILE A 1 128 ? -2.588 -10.654 5.776 1.00 94.81 128 ILE A N 1
ATOM 1008 C CA . ILE A 1 128 ? -3.698 -10.092 4.986 1.00 94.81 128 ILE A CA 1
ATOM 1009 C C . ILE A 1 128 ? -3.253 -8.809 4.259 1.00 94.81 128 ILE A C 1
ATOM 1011 O O . ILE A 1 128 ? -3.401 -8.751 3.034 1.00 94.81 128 ILE A O 1
ATOM 1015 N N . PRO A 1 129 ? -2.656 -7.804 4.935 1.00 94.62 129 PRO A N 1
ATOM 1016 C CA . PRO A 1 129 ? -2.194 -6.594 4.256 1.00 94.62 129 PRO A CA 1
ATOM 1017 C C . PRO A 1 129 ? -1.016 -6.855 3.316 1.00 94.62 129 PRO A C 1
ATOM 1019 O O . PRO A 1 129 ? -0.954 -6.252 2.244 1.00 94.62 129 PRO A O 1
ATOM 1022 N N . LEU A 1 130 ? -0.106 -7.769 3.677 1.00 95.56 130 LEU A N 1
ATOM 1023 C CA . LEU A 1 130 ? 1.006 -8.165 2.811 1.00 95.56 130 LEU A CA 1
ATOM 1024 C C . LEU A 1 130 ? 0.495 -8.761 1.497 1.00 95.56 130 LEU A C 1
ATOM 1026 O O . LEU A 1 130 ? 0.909 -8.315 0.432 1.00 95.56 130 LEU A O 1
ATOM 1030 N N . GLY A 1 131 ? -0.426 -9.726 1.561 1.00 96.25 131 GLY A N 1
ATOM 1031 C CA . GLY A 1 131 ? -0.991 -10.364 0.372 1.00 96.25 131 GLY A CA 1
ATOM 1032 C C . GLY A 1 131 ? -1.699 -9.363 -0.538 1.00 96.25 131 GLY A C 1
ATOM 1033 O O . GLY A 1 131 ? -1.467 -9.358 -1.746 1.00 96.25 131 GLY A O 1
ATOM 1034 N N . PHE A 1 132 ? -2.494 -8.460 0.045 1.00 96.06 132 PHE A N 1
ATOM 1035 C CA . PHE A 1 132 ? -3.139 -7.393 -0.718 1.00 96.06 132 PHE A CA 1
ATOM 1036 C C . PHE A 1 132 ? -2.117 -6.450 -1.366 1.00 96.06 132 PHE A C 1
ATOM 1038 O O . PHE A 1 132 ? -2.240 -6.133 -2.545 1.00 96.06 132 PHE A O 1
ATOM 1045 N N . THR A 1 133 ? -1.077 -6.045 -0.633 1.00 96.19 133 THR A N 1
ATOM 1046 C CA . THR A 1 133 ? -0.026 -5.153 -1.152 1.00 96.19 133 THR A CA 1
ATOM 1047 C C . THR A 1 133 ? 0.773 -5.817 -2.272 1.00 96.19 133 THR A C 1
ATOM 1049 O O . THR A 1 133 ? 1.034 -5.176 -3.286 1.00 96.19 133 THR A O 1
ATOM 1052 N N . LEU A 1 134 ? 1.118 -7.101 -2.134 1.00 96.88 134 LEU A N 1
ATOM 1053 C CA . LEU A 1 134 ? 1.801 -7.866 -3.181 1.00 96.88 134 LEU A CA 1
ATOM 1054 C C . LEU A 1 134 ? 0.936 -7.973 -4.439 1.00 96.88 134 LEU A C 1
ATOM 1056 O O . LEU A 1 134 ? 1.437 -7.729 -5.535 1.00 96.88 134 LEU A O 1
ATOM 1060 N N . ALA A 1 135 ? -0.358 -8.269 -4.289 1.00 96.75 135 ALA A N 1
ATOM 1061 C CA . ALA A 1 135 ? -1.294 -8.301 -5.410 1.00 96.75 135 ALA A CA 1
ATOM 1062 C C . ALA A 1 135 ? -1.406 -6.930 -6.091 1.00 96.75 135 ALA A C 1
ATOM 1064 O O . ALA A 1 135 ? -1.264 -6.829 -7.308 1.00 96.75 135 ALA A O 1
ATOM 1065 N N . TRP A 1 136 ? -1.592 -5.872 -5.302 1.00 97.75 136 TRP A N 1
ATOM 1066 C CA . TRP A 1 136 ? -1.735 -4.509 -5.798 1.00 97.75 136 TRP A CA 1
ATOM 1067 C C . TRP A 1 136 ? -0.486 -4.035 -6.543 1.00 97.75 136 TRP A C 1
ATOM 1069 O O . TRP A 1 136 ? -0.564 -3.652 -7.709 1.00 97.75 136 TRP A O 1
ATOM 1079 N N . MET A 1 137 ? 0.683 -4.109 -5.903 1.00 96.38 137 MET A N 1
ATOM 1080 C CA . MET A 1 137 ? 1.939 -3.654 -6.501 1.00 96.38 137 MET A CA 1
ATOM 1081 C C . MET A 1 137 ? 2.319 -4.485 -7.724 1.00 96.38 137 MET A C 1
ATOM 1083 O O . MET A 1 137 ? 2.824 -3.928 -8.693 1.00 96.38 137 MET A O 1
ATOM 1087 N N . SER A 1 138 ? 2.033 -5.790 -7.727 1.00 96.44 138 SER A N 1
ATOM 1088 C CA . SER A 1 138 ? 2.331 -6.635 -8.886 1.00 96.44 138 SER A CA 1
ATOM 1089 C C . SER A 1 138 ? 1.421 -6.331 -10.068 1.00 96.44 138 SER A C 1
ATOM 1091 O O . SER A 1 138 ? 1.920 -6.177 -11.176 1.00 96.44 138 SER A O 1
ATOM 1093 N N . ILE A 1 139 ? 0.107 -6.220 -9.856 1.00 96.69 139 ILE A N 1
ATOM 1094 C CA . ILE A 1 139 ? -0.852 -6.021 -10.951 1.00 96.69 139 ILE A CA 1
ATOM 1095 C C . ILE A 1 139 ? -0.708 -4.616 -11.540 1.00 96.69 139 ILE A C 1
ATOM 1097 O O . ILE A 1 139 ? -0.510 -4.475 -12.744 1.00 96.69 139 ILE A O 1
ATOM 1101 N N . PHE A 1 140 ? -0.743 -3.576 -10.704 1.00 96.56 140 PHE A N 1
ATOM 1102 C CA . PHE A 1 140 ? -0.615 -2.200 -11.189 1.00 96.56 140 PHE A CA 1
ATOM 1103 C C . PHE A 1 140 ? 0.808 -1.884 -11.652 1.00 96.56 140 PHE A C 1
ATOM 1105 O O . PHE A 1 140 ? 0.980 -1.250 -12.689 1.00 96.56 140 PHE A O 1
ATOM 1112 N N . GLY A 1 141 ? 1.825 -2.330 -10.909 1.00 94.31 141 GLY A N 1
ATOM 1113 C CA . GLY A 1 141 ? 3.226 -2.063 -11.233 1.00 94.31 141 GLY A CA 1
ATOM 1114 C C . GLY A 1 141 ? 3.647 -2.710 -12.547 1.00 94.31 141 GLY A C 1
ATOM 1115 O O . GLY A 1 141 ? 4.154 -2.013 -13.421 1.00 94.31 141 GLY A O 1
ATOM 1116 N N . ASN A 1 142 ? 3.372 -4.007 -12.738 1.00 94.69 142 ASN A N 1
ATOM 1117 C CA . ASN A 1 142 ? 3.695 -4.662 -14.008 1.00 94.69 142 ASN A CA 1
ATOM 1118 C C . ASN A 1 142 ? 2.824 -4.145 -15.154 1.00 94.69 142 ASN A C 1
ATOM 1120 O O . ASN A 1 142 ? 3.343 -3.973 -16.246 1.00 94.69 142 ASN A O 1
ATOM 1124 N N . SER A 1 143 ? 1.545 -3.821 -14.922 1.00 93.25 143 SER A N 1
ATOM 1125 C CA . SER A 1 143 ? 0.724 -3.193 -15.966 1.00 93.25 143 SER A CA 1
ATOM 1126 C C . SER A 1 143 ? 1.276 -1.832 -16.398 1.00 93.25 143 SER A C 1
ATOM 1128 O O . SER A 1 143 ? 1.142 -1.481 -17.564 1.00 93.25 143 SER A O 1
ATOM 1130 N N . ALA A 1 144 ? 1.869 -1.055 -15.488 1.00 92.88 144 ALA A N 1
ATOM 1131 C CA . ALA A 1 144 ? 2.510 0.210 -15.836 1.00 92.88 144 ALA A CA 1
ATOM 1132 C C . ALA A 1 144 ? 3.830 -0.009 -16.591 1.00 92.88 144 ALA A C 1
ATOM 1134 O O . ALA A 1 144 ? 4.109 0.709 -17.545 1.00 92.88 144 ALA A O 1
ATOM 1135 N N . ILE A 1 145 ? 4.623 -1.006 -16.186 1.00 92.69 145 ILE A N 1
ATOM 1136 C CA . ILE A 1 145 ? 5.872 -1.377 -16.868 1.00 92.69 145 ILE A CA 1
ATOM 1137 C C . ILE A 1 145 ? 5.587 -1.865 -18.297 1.00 92.69 145 ILE A C 1
ATOM 1139 O O . ILE A 1 145 ? 6.247 -1.412 -19.226 1.00 92.69 145 ILE A O 1
ATOM 1143 N N . ASP A 1 146 ? 4.574 -2.715 -18.478 1.00 89.12 146 ASP A N 1
ATOM 1144 C CA . ASP A 1 146 ? 4.133 -3.260 -19.774 1.00 89.12 146 ASP A CA 1
ATOM 1145 C C . ASP A 1 146 ? 3.645 -2.179 -20.751 1.00 89.12 146 ASP A C 1
ATOM 1147 O O . ASP A 1 146 ? 3.725 -2.347 -21.958 1.00 89.12 146 ASP A O 1
ATOM 1151 N N . GLN A 1 147 ? 3.168 -1.035 -20.251 1.00 87.25 147 GLN A N 1
ATOM 1152 C CA . GLN A 1 147 ? 2.795 0.096 -21.111 1.00 87.25 147 GLN A CA 1
ATOM 1153 C C . GLN A 1 147 ? 3.987 0.939 -21.578 1.00 87.25 147 GLN A C 1
ATOM 1155 O O . GLN A 1 147 ? 3.832 1.754 -22.489 1.00 87.25 147 GLN A O 1
ATOM 1160 N N . VAL A 1 148 ? 5.140 0.812 -20.920 1.00 87.12 148 VAL A N 1
ATOM 1161 C CA . VAL A 1 148 ? 6.335 1.621 -21.202 1.00 87.12 148 VAL A CA 1
ATOM 1162 C C . VAL A 1 148 ? 7.376 0.840 -22.007 1.00 87.12 148 VAL A C 1
ATOM 1164 O O . VAL A 1 148 ? 8.101 1.460 -22.788 1.00 87.12 148 VAL A O 1
ATOM 1167 N N . LEU A 1 149 ? 7.475 -0.476 -21.800 1.00 74.19 149 LEU A N 1
ATOM 1168 C CA . LEU A 1 149 ? 8.386 -1.379 -22.516 1.00 74.19 149 LEU A CA 1
ATOM 1169 C C . LEU A 1 149 ? 7.775 -1.892 -23.825 1.00 74.19 149 LEU A C 1
ATOM 1171 O O . LEU A 1 149 ? 8.556 -2.026 -24.794 1.00 74.19 149 LEU A O 1
#

Radius of gyration: 19.43 Å; chains: 1; bounding box: 52×43×44 Å

InterPro domains:
  IPR000060 BCCT transporter family [PF02028] (2-147)
  IPR000060 BCCT transporter family [PTHR30047] (2-148)
  IPR018093 BCCT transporter, conserved site [PS01303] (89-98)

Organism: NCBI:txid191390

Sequence (149 aa):
TQWIQVGLIVLMMGAAIIVAVAGVDKGVRVMSDINMLLACALLLFVLFAGPTQHLLNTLIQNIGDYLGALPMKSFDLYAYNEPSDWLGGWTVFYWAWWIAWSPFVGLFIARISRGRTIREFVFGVLLIPLGFTLAWMSIFGNSAIDQVL